Protein AF-A0A627D940-F1 (afdb_monomer_lite)

Secondary structure (DSSP, 8-state):
------------------PPPPPHHHHHHHHHHHHHHHHHSSTT--SEEEEEEEEEEEEEPTTSEEEEEEEEEEEEESSS--S-SEEEEEEEEETTT--EEEEEEEEE-TTSS-EEEEETTTTEEPP-

Radius of gyration: 21.32 Å; chains: 1; bounding box: 35×52×79 Å

Organism: NCBI:txid58095

pLDDT: mean 87.77, std 16.26, range [36.59, 98.5]

Foldseek 3Di:
DDDDDDPPPPPPPPPPPQQDFDDFVNLQLQFLLVVCCLFPVGSPNQQWDFPDWTKDWAPQDPVQKIKMKIKTAQIATDPDGTQFGIKMWTWIAHSPPRDIWTAKIKTAHPVRPDIFIAGTPVRHGDDD

Structure (mmCIF, N/CA/C/O backbone):
data_AF-A0A627D940-F1
#
_entry.id   AF-A0A627D940-F1
#
loop_
_atom_site.group_PDB
_atom_site.id
_atom_site.type_symbol
_atom_site.label_atom_id
_atom_site.label_alt_id
_atom_site.label_comp_id
_atom_site.label_asym_id
_atom_site.label_entity_id
_atom_site.label_seq_id
_atom_site.pdbx_PDB_ins_code
_atom_site.Cartn_x
_atom_site.Cartn_y
_atom_site.Cartn_z
_atom_site.occupancy
_atom_site.B_iso_or_equiv
_atom_site.auth_seq_id
_atom_site.auth_comp_id
_atom_site.auth_asym_id
_atom_site.auth_atom_id
_atom_site.pdbx_PDB_model_num
ATOM 1 N N . MET A 1 1 ? 10.440 36.735 -59.646 1.00 36.59 1 MET A N 1
ATOM 2 C CA . MET A 1 1 ? 9.877 35.768 -58.676 1.00 36.59 1 MET A CA 1
ATOM 3 C C . MET A 1 1 ? 10.998 34.862 -58.186 1.00 36.59 1 MET A C 1
ATOM 5 O O . MET A 1 1 ? 11.488 34.061 -58.968 1.00 36.59 1 MET A O 1
ATOM 9 N N . LYS A 1 2 ? 11.458 35.033 -56.941 1.00 39.09 2 LYS A N 1
ATOM 10 C CA . LYS A 1 2 ? 12.411 34.120 -56.288 1.00 39.09 2 LYS A CA 1
ATOM 11 C C . LYS A 1 2 ? 11.592 33.084 -55.514 1.00 39.09 2 LYS A C 1
ATOM 13 O O . LYS A 1 2 ? 10.774 33.467 -54.685 1.00 39.09 2 LYS A O 1
ATOM 18 N N . ARG A 1 3 ? 11.737 31.801 -55.854 1.00 47.28 3 ARG A N 1
ATOM 19 C CA . ARG A 1 3 ? 11.117 30.684 -55.128 1.00 47.28 3 ARG A CA 1
ATOM 20 C C . ARG A 1 3 ? 12.061 30.287 -54.000 1.00 47.28 3 ARG A C 1
ATOM 22 O O . ARG A 1 3 ? 13.097 29.692 -54.267 1.00 47.28 3 ARG A O 1
ATOM 29 N N . GLU A 1 4 ? 11.710 30.641 -52.772 1.00 48.16 4 GLU A N 1
ATOM 30 C CA . GLU A 1 4 ? 12.389 30.123 -51.588 1.00 48.16 4 GLU A CA 1
ATOM 31 C C . GLU A 1 4 ? 11.760 28.783 -51.210 1.00 48.16 4 GLU A C 1
ATOM 33 O O . GLU A 1 4 ? 10.599 28.697 -50.811 1.00 48.16 4 GLU A O 1
ATOM 38 N N . THR A 1 5 ? 12.515 27.710 -51.415 1.00 53.84 5 THR A N 1
ATOM 39 C CA . THR A 1 5 ? 12.179 26.368 -50.942 1.00 53.84 5 THR A CA 1
ATOM 40 C C . THR A 1 5 ? 12.461 26.301 -49.446 1.00 53.84 5 THR A C 1
ATOM 42 O O . THR A 1 5 ? 13.604 26.134 -49.027 1.00 53.84 5 THR A O 1
ATOM 45 N N . ILE A 1 6 ? 11.413 26.436 -48.636 1.00 54.16 6 ILE A N 1
ATOM 46 C CA . ILE A 1 6 ? 11.468 26.153 -47.201 1.00 54.16 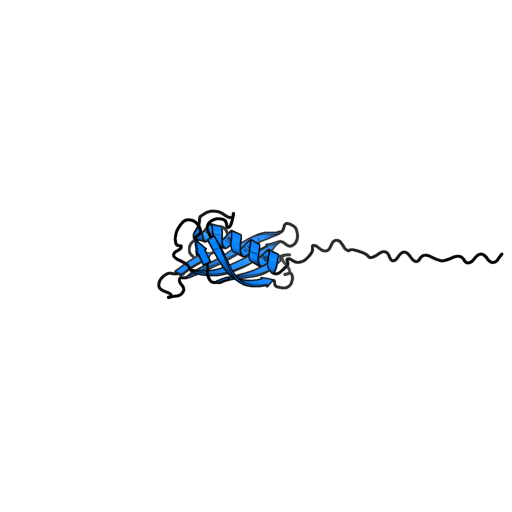6 ILE A CA 1
ATOM 47 C C . ILE A 1 6 ? 11.522 24.629 -47.040 1.00 54.16 6 ILE A C 1
ATOM 49 O O . ILE A 1 6 ? 10.524 23.931 -47.214 1.00 54.16 6 ILE A O 1
ATOM 53 N N . LEU A 1 7 ? 12.712 24.111 -46.738 1.00 48.78 7 LEU A N 1
ATOM 54 C CA . LEU A 1 7 ? 12.923 22.737 -46.288 1.00 48.78 7 LEU A CA 1
ATOM 55 C C . LEU A 1 7 ? 12.359 22.599 -44.868 1.00 48.78 7 LEU A C 1
ATOM 57 O O . LEU A 1 7 ? 13.016 22.938 -43.886 1.00 48.78 7 LEU A O 1
ATOM 61 N N . LEU A 1 8 ? 11.125 22.104 -44.762 1.00 52.09 8 LEU A N 1
ATOM 62 C CA . LEU A 1 8 ? 10.573 21.605 -43.506 1.00 52.09 8 LEU A CA 1
ATOM 63 C C . LEU A 1 8 ? 11.327 20.328 -43.118 1.00 52.09 8 LEU A C 1
ATOM 65 O O . LEU A 1 8 ? 11.022 19.234 -43.586 1.00 52.09 8 LEU A O 1
ATOM 69 N N . ALA A 1 9 ? 12.328 20.480 -42.254 1.00 52.38 9 ALA A N 1
ATOM 70 C CA . ALA A 1 9 ? 12.918 19.374 -41.522 1.00 52.38 9 ALA A CA 1
ATOM 71 C C . ALA A 1 9 ? 11.893 18.877 -40.493 1.00 52.38 9 ALA A C 1
ATOM 73 O O . ALA A 1 9 ? 11.807 19.374 -39.371 1.00 52.38 9 ALA A O 1
ATOM 74 N N . SER A 1 10 ? 11.079 17.905 -40.893 1.00 51.00 10 SER A N 1
ATOM 75 C CA . SER A 1 10 ? 10.267 17.115 -39.976 1.00 51.00 10 SER A CA 1
ATOM 76 C C . SER A 1 10 ? 11.202 16.337 -39.050 1.00 51.00 10 SER A C 1
ATOM 78 O O . SER A 1 10 ? 11.740 15.294 -39.422 1.00 51.00 10 SER A O 1
ATOM 80 N N . MET A 1 11 ? 11.423 16.874 -37.847 1.00 51.88 11 MET A N 1
ATOM 81 C CA . MET A 1 11 ? 12.019 16.140 -36.737 1.00 51.88 11 MET A CA 1
ATOM 82 C C . MET A 1 11 ? 11.094 14.968 -36.408 1.00 51.88 11 MET A C 1
ATOM 84 O O . MET A 1 11 ? 10.074 15.127 -35.742 1.00 51.88 11 MET A O 1
ATOM 88 N N . LEU A 1 12 ? 11.450 13.788 -36.909 1.00 50.41 12 LEU A N 1
ATOM 89 C CA . LEU A 1 12 ? 10.967 12.518 -36.393 1.00 50.41 12 LEU A CA 1
ATOM 90 C C . LEU A 1 12 ? 11.461 12.414 -34.950 1.00 50.41 12 LEU A C 1
ATOM 92 O O . LEU A 1 12 ? 12.581 11.975 -34.690 1.00 50.41 12 LEU A O 1
ATOM 96 N N . THR A 1 13 ? 10.643 12.857 -34.000 1.00 54.12 13 THR A N 1
ATOM 97 C CA . THR A 1 13 ? 10.803 12.432 -32.618 1.00 54.12 13 THR A CA 1
ATOM 98 C C . THR A 1 13 ? 10.587 10.924 -32.619 1.00 54.12 13 THR A C 1
ATOM 100 O O . THR A 1 13 ? 9.470 10.437 -32.775 1.00 54.12 13 THR A O 1
ATOM 103 N N . LEU A 1 14 ? 11.677 10.159 -32.505 1.00 45.59 14 LEU A N 1
ATOM 104 C CA . LEU A 1 14 ? 11.601 8.757 -32.117 1.00 45.59 14 LEU A CA 1
ATOM 105 C C . LEU A 1 14 ? 11.005 8.727 -30.707 1.00 45.59 14 LEU A C 1
ATOM 107 O O . LEU A 1 14 ? 11.726 8.710 -29.709 1.00 45.59 14 LEU A O 1
ATOM 111 N N . THR A 1 15 ? 9.679 8.718 -30.607 1.00 50.09 15 THR A N 1
ATOM 112 C CA . THR A 1 15 ? 8.986 8.198 -29.435 1.00 50.09 15 THR A CA 1
ATOM 113 C C . THR A 1 15 ? 9.223 6.694 -29.443 1.00 50.09 15 THR A C 1
ATOM 115 O O . THR A 1 15 ? 8.389 5.895 -29.866 1.00 50.09 15 THR A O 1
ATOM 118 N N . GLY A 1 16 ? 10.431 6.293 -29.033 1.00 47.66 16 GLY A N 1
ATOM 119 C CA . GLY A 1 16 ? 10.690 4.910 -28.677 1.00 47.66 16 GLY A CA 1
ATOM 120 C C . GLY A 1 16 ? 9.562 4.481 -27.749 1.00 47.66 16 GLY A C 1
ATOM 121 O O . GLY A 1 16 ? 9.235 5.212 -26.813 1.00 47.66 16 GLY A O 1
ATOM 122 N N . CYS A 1 17 ? 8.925 3.353 -28.056 1.00 57.06 17 CYS A N 1
ATOM 123 C CA . CYS A 1 17 ? 7.872 2.735 -27.252 1.00 57.06 17 CYS A CA 1
ATOM 124 C C . CYS A 1 17 ? 8.456 2.228 -25.921 1.00 57.06 17 CYS A C 1
ATOM 126 O O . CYS A 1 17 ? 8.423 1.039 -25.621 1.00 57.06 17 CYS A O 1
ATOM 128 N N . TYR A 1 18 ? 9.086 3.116 -25.158 1.00 54.50 18 TYR A N 1
ATOM 129 C CA . TYR A 1 18 ? 9.525 2.862 -23.807 1.00 54.50 18 TYR A CA 1
ATOM 130 C C . TYR A 1 18 ? 8.295 2.981 -22.923 1.00 54.50 18 TYR A C 1
ATOM 132 O O . TYR A 1 18 ? 7.710 4.059 -22.804 1.00 54.50 18 TYR A O 1
ATOM 140 N N . ASP A 1 19 ? 7.904 1.855 -22.326 1.00 70.94 19 ASP A N 1
ATOM 141 C CA . ASP A 1 19 ? 6.866 1.817 -21.303 1.00 70.94 19 ASP A CA 1
ATOM 142 C C . ASP A 1 19 ? 7.144 2.910 -20.270 1.00 70.94 19 ASP A C 1
ATOM 144 O O . ASP A 1 19 ? 8.207 2.935 -19.639 1.00 70.94 19 ASP A O 1
ATOM 148 N N . THR A 1 20 ? 6.203 3.841 -20.116 1.00 83.00 20 THR A N 1
ATOM 149 C CA . THR A 1 20 ? 6.381 4.975 -19.212 1.00 83.00 20 THR A CA 1
ATOM 150 C C . THR A 1 20 ? 6.553 4.458 -17.777 1.00 83.00 20 THR A C 1
ATOM 152 O O . THR A 1 20 ? 5.753 3.615 -17.338 1.00 83.00 20 THR A O 1
ATOM 155 N N . PRO A 1 21 ? 7.588 4.911 -17.040 1.00 88.69 21 PRO A N 1
ATOM 156 C CA . PRO A 1 21 ? 7.769 4.544 -15.643 1.00 88.69 21 PRO A CA 1
ATOM 157 C C . PRO A 1 21 ? 6.539 4.922 -14.807 1.00 88.69 21 PRO A C 1
ATOM 159 O O . PRO A 1 21 ? 5.945 5.971 -15.066 1.00 88.69 21 PRO A O 1
ATOM 162 N N . PRO A 1 22 ? 6.170 4.120 -13.792 1.00 93.12 22 PRO A N 1
ATOM 163 C CA . PRO A 1 22 ? 5.111 4.492 -12.868 1.00 93.12 22 PRO A CA 1
ATOM 164 C C . PRO A 1 22 ? 5.437 5.807 -12.161 1.00 93.12 22 PRO A C 1
ATOM 166 O O . PRO A 1 22 ? 6.552 6.023 -11.679 1.00 93.12 22 PRO A O 1
ATOM 169 N N . THR A 1 23 ? 4.443 6.674 -12.059 1.00 95.81 23 THR A N 1
ATOM 170 C CA . THR A 1 23 ? 4.529 7.899 -11.268 1.00 95.81 23 THR A CA 1
ATOM 171 C C . THR A 1 23 ? 4.433 7.591 -9.773 1.00 95.81 23 THR A C 1
ATOM 173 O O . THR A 1 23 ? 3.967 6.531 -9.343 1.00 95.81 23 THR A O 1
ATOM 176 N N . LYS A 1 24 ? 4.845 8.557 -8.944 1.00 97.06 24 LYS A N 1
ATOM 177 C CA . LYS A 1 24 ? 4.637 8.476 -7.493 1.00 97.06 24 LYS A CA 1
ATOM 178 C C . LYS A 1 24 ? 3.147 8.355 -7.161 1.00 97.06 24 LYS A C 1
ATOM 180 O O . LYS A 1 24 ? 2.781 7.504 -6.353 1.00 97.06 24 LYS A O 1
ATOM 185 N N . ASP A 1 25 ? 2.286 9.126 -7.813 1.00 97.00 25 ASP A N 1
ATOM 186 C CA . ASP A 1 25 ? 0.842 9.076 -7.576 1.00 97.00 25 ASP A CA 1
ATOM 187 C C . ASP A 1 25 ? 0.242 7.713 -7.928 1.00 97.00 25 ASP A C 1
ATOM 189 O O . ASP A 1 25 ? -0.505 7.152 -7.127 1.00 97.00 25 ASP A O 1
ATOM 193 N N . GLU A 1 26 ? 0.627 7.119 -9.060 1.00 96.31 26 GLU A N 1
ATOM 194 C CA . GLU A 1 26 ? 0.207 5.758 -9.413 1.00 96.31 26 GLU A CA 1
ATOM 195 C C . GLU A 1 26 ? 0.647 4.746 -8.354 1.00 96.31 26 GLU A C 1
ATOM 197 O O . GLU A 1 26 ? -0.173 3.960 -7.881 1.00 96.31 26 GLU A O 1
ATOM 202 N N . ALA A 1 27 ? 1.905 4.799 -7.907 1.00 97.50 27 ALA A N 1
ATOM 203 C CA . ALA A 1 27 ? 2.384 3.940 -6.826 1.00 97.50 27 ALA A CA 1
ATOM 204 C C . ALA A 1 27 ? 1.606 4.167 -5.517 1.00 97.50 27 ALA A C 1
ATOM 206 O O . ALA A 1 27 ? 1.260 3.212 -4.822 1.00 97.50 27 ALA A O 1
ATOM 207 N N . PHE A 1 28 ? 1.269 5.414 -5.187 1.00 98.25 28 PHE A N 1
ATOM 208 C CA . PHE A 1 28 ? 0.464 5.720 -4.008 1.00 98.25 28 PHE A CA 1
ATOM 209 C C . PHE A 1 28 ? -0.935 5.096 -4.104 1.00 98.25 28 PHE A C 1
ATOM 211 O O . PHE A 1 28 ? -1.384 4.445 -3.159 1.00 98.25 28 PHE A O 1
ATOM 218 N N . GLN A 1 29 ? -1.611 5.229 -5.251 1.00 97.19 29 GLN A N 1
ATOM 219 C CA . GLN A 1 29 ? -2.943 4.651 -5.461 1.00 97.19 29 GLN A CA 1
ATOM 220 C C . GLN A 1 29 ? -2.918 3.120 -5.494 1.00 97.19 29 GLN A C 1
ATOM 222 O O . GLN A 1 29 ? -3.799 2.488 -4.913 1.00 97.19 29 GLN A O 1
ATOM 227 N N . LEU A 1 30 ? -1.909 2.508 -6.122 1.00 96.81 30 LEU A N 1
ATOM 228 C CA . LEU A 1 30 ? -1.729 1.054 -6.111 1.00 96.81 30 LEU A CA 1
ATOM 229 C C . LEU A 1 30 ? -1.516 0.548 -4.683 1.00 96.81 30 LEU A C 1
ATOM 231 O O . LEU A 1 30 ? -2.255 -0.324 -4.232 1.00 96.81 30 LEU A O 1
ATOM 235 N N . GLY A 1 31 ? -0.602 1.165 -3.930 1.00 97.25 31 GLY A N 1
ATOM 236 C CA . GLY A 1 31 ? -0.399 0.843 -2.519 1.00 97.25 31 GLY A CA 1
ATOM 237 C C . GLY A 1 31 ? -1.680 0.995 -1.693 1.00 97.25 31 GLY A C 1
ATOM 238 O O . GLY A 1 31 ? -1.962 0.157 -0.843 1.00 97.25 31 GLY A O 1
ATOM 239 N N . LYS A 1 32 ? -2.510 2.007 -1.982 1.00 97.44 32 LYS A N 1
ATOM 240 C CA . LYS A 1 32 ? -3.782 2.234 -1.281 1.00 97.44 32 LYS A CA 1
ATOM 241 C C . LYS A 1 32 ? -4.777 1.095 -1.520 1.00 97.44 32 LYS A C 1
ATOM 243 O O . LYS A 1 32 ? -5.467 0.681 -0.590 1.00 97.44 32 LYS A O 1
ATOM 248 N N . ARG A 1 33 ? -4.846 0.573 -2.749 1.00 96.69 33 ARG A N 1
ATOM 249 C CA . ARG A 1 33 ? -5.687 -0.586 -3.100 1.00 96.69 33 ARG A CA 1
ATOM 250 C C . ARG A 1 33 ? -5.215 -1.855 -2.399 1.00 96.69 33 ARG A C 1
ATOM 252 O O . ARG A 1 33 ? -6.037 -2.619 -1.904 1.00 96.69 33 ARG A O 1
ATOM 259 N N . GLU A 1 34 ? -3.905 -2.060 -2.317 1.00 96.25 34 GLU A N 1
ATOM 260 C CA . GLU A 1 34 ? -3.337 -3.212 -1.613 1.00 96.25 34 GLU A CA 1
ATOM 261 C C . GLU A 1 34 ? -3.559 -3.125 -0.098 1.00 96.25 34 GLU A C 1
ATOM 263 O O . GLU A 1 34 ? -3.959 -4.106 0.527 1.00 96.25 34 GLU A O 1
ATOM 268 N N . LEU A 1 35 ? -3.418 -1.934 0.489 1.00 96.44 35 LEU A N 1
ATOM 269 C CA . LEU A 1 35 ? -3.775 -1.696 1.886 1.00 96.44 35 LEU A CA 1
ATOM 270 C C . LEU A 1 35 ? -5.274 -1.934 2.140 1.00 96.44 35 LEU A C 1
ATOM 272 O O . LEU A 1 35 ? -5.637 -2.514 3.157 1.00 96.44 35 LEU A O 1
ATOM 276 N N . SER A 1 36 ? -6.148 -1.546 1.207 1.00 95.19 36 SER A N 1
ATOM 277 C CA . SER A 1 36 ? -7.587 -1.845 1.272 1.00 95.19 36 SER A CA 1
ATOM 278 C C . SER A 1 36 ? -7.870 -3.338 1.346 1.00 95.19 36 SER A C 1
ATOM 280 O O . SER A 1 36 ? -8.685 -3.754 2.165 1.00 95.19 36 SER A O 1
ATOM 282 N N . MET A 1 37 ? -7.154 -4.157 0.573 1.00 93.81 37 MET A N 1
ATOM 283 C CA . MET A 1 37 ? -7.308 -5.610 0.656 1.00 93.81 37 MET A CA 1
ATOM 284 C C . MET A 1 37 ? -6.966 -6.114 2.062 1.00 93.81 37 MET A C 1
ATOM 286 O O . MET A 1 37 ? -7.717 -6.900 2.629 1.00 93.81 37 MET A O 1
ATOM 290 N N . ALA A 1 38 ? -5.886 -5.607 2.661 1.00 92.62 38 ALA A N 1
ATOM 291 C CA . ALA A 1 38 ? -5.474 -5.997 4.008 1.00 92.62 38 ALA A CA 1
ATOM 292 C C . ALA A 1 38 ? -6.449 -5.543 5.109 1.00 92.62 38 ALA A C 1
ATOM 294 O O . ALA A 1 38 ? -6.691 -6.286 6.057 1.00 92.62 38 ALA A O 1
ATOM 295 N N . LEU A 1 39 ? -6.991 -4.327 5.007 1.00 92.75 39 LEU A N 1
ATOM 296 C CA . LEU A 1 39 ? -7.828 -3.741 6.060 1.00 92.75 39 LEU A CA 1
ATOM 297 C C . LEU A 1 39 ? -9.314 -4.085 5.924 1.00 92.75 39 LEU A C 1
ATOM 299 O O . LEU A 1 39 ? -10.038 -4.087 6.919 1.00 92.75 39 LEU A O 1
ATOM 303 N N . CYS A 1 40 ? -9.773 -4.336 4.699 1.00 91.69 40 CYS A N 1
ATOM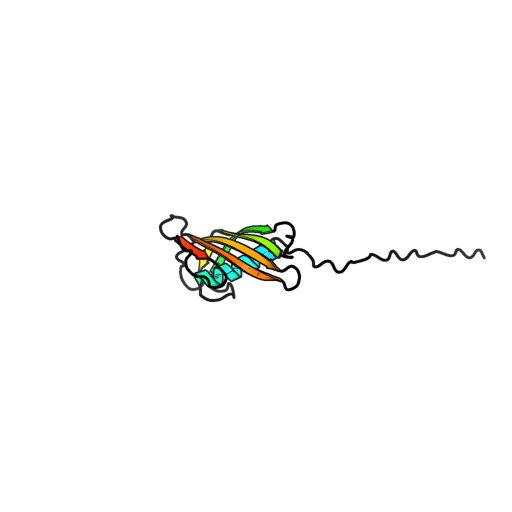 304 C CA . CYS A 1 40 ? -11.195 -4.395 4.364 1.00 91.69 40 CYS A CA 1
ATOM 305 C C . CYS A 1 40 ? -11.589 -5.628 3.547 1.00 91.69 40 CYS A C 1
ATOM 307 O O . CYS A 1 40 ? -12.777 -5.910 3.428 1.00 91.69 40 CYS A O 1
ATOM 309 N N . GLY A 1 41 ? -10.622 -6.394 3.030 1.00 90.81 41 GLY A N 1
ATOM 310 C CA . GLY A 1 41 ? -10.883 -7.596 2.234 1.00 90.81 41 GLY A CA 1
ATOM 311 C C . GLY A 1 41 ? -11.189 -7.326 0.759 1.00 90.81 41 GLY A C 1
ATOM 312 O O . GLY A 1 41 ? -11.576 -8.246 0.043 1.00 90.81 41 GLY A O 1
ATOM 313 N N . ASP A 1 42 ? -11.010 -6.092 0.279 1.00 91.62 42 ASP A N 1
ATOM 314 C CA . ASP A 1 42 ? -11.257 -5.719 -1.114 1.00 91.62 42 ASP A CA 1
ATOM 315 C C . ASP A 1 42 ? -10.265 -4.653 -1.626 1.00 91.62 42 ASP A C 1
ATOM 317 O O . ASP A 1 42 ? -9.739 -3.851 -0.857 1.00 91.62 42 ASP A O 1
ATOM 321 N N . LYS A 1 43 ? -10.019 -4.607 -2.944 1.00 92.50 43 LYS A N 1
ATOM 322 C CA . LYS A 1 43 ? -9.059 -3.673 -3.578 1.00 92.50 43 LYS A CA 1
ATOM 323 C C . LYS A 1 43 ? -9.658 -2.331 -4.021 1.00 92.50 43 LYS A C 1
ATOM 325 O O . LYS A 1 43 ? -8.985 -1.576 -4.721 1.00 92.50 43 LYS A O 1
ATOM 330 N N . SER A 1 44 ? -10.902 -2.008 -3.670 1.00 92.81 44 SER A N 1
ATOM 331 C CA . SER A 1 44 ? -11.558 -0.778 -4.145 1.00 92.81 44 SER A CA 1
ATOM 332 C C . SER A 1 44 ? -11.051 0.489 -3.450 1.00 92.81 44 SER A C 1
ATOM 334 O O . SER A 1 44 ? -11.267 1.587 -3.962 1.00 92.81 44 SER A O 1
ATOM 336 N N . ALA A 1 45 ? -10.377 0.357 -2.297 1.00 91.44 45 ALA A N 1
ATOM 337 C CA . ALA A 1 45 ? -9.995 1.479 -1.434 1.00 91.44 45 ALA A CA 1
ATOM 338 C C . ALA A 1 45 ? -11.193 2.342 -0.998 1.00 91.44 45 ALA A C 1
ATOM 340 O O . ALA A 1 45 ? -11.054 3.546 -0.758 1.00 91.44 45 ALA A O 1
ATOM 341 N N . SER A 1 46 ? -12.379 1.733 -0.915 1.00 91.19 46 SER A N 1
ATOM 342 C CA . SER A 1 46 ? -13.628 2.427 -0.601 1.00 91.19 46 SER A CA 1
ATOM 343 C C . SER A 1 46 ? -13.869 2.571 0.900 1.00 91.19 46 SER A C 1
ATOM 345 O O . SER A 1 46 ? -14.401 3.603 1.307 1.00 91.19 46 SER A O 1
ATOM 347 N N . CYS A 1 47 ? -13.423 1.609 1.710 1.00 93.56 47 CYS A N 1
ATOM 348 C CA . CYS A 1 47 ? -13.722 1.508 3.141 1.00 93.56 47 CYS A CA 1
ATOM 349 C C . CYS A 1 47 ? -13.039 2.564 4.030 1.00 93.56 47 CYS A C 1
ATOM 351 O O . CYS A 1 47 ? -13.430 2.733 5.185 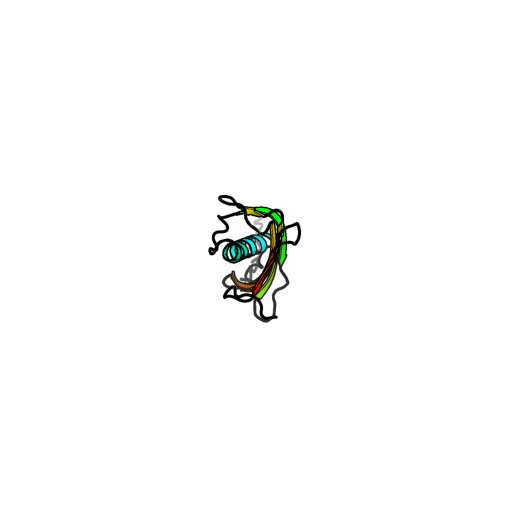1.00 93.56 47 CYS A O 1
ATOM 353 N N . PHE A 1 48 ? -12.034 3.285 3.520 1.00 96.25 48 PHE A N 1
ATOM 354 C CA . PHE A 1 48 ? -11.326 4.327 4.263 1.00 96.25 48 PHE A CA 1
ATOM 355 C C . PHE A 1 48 ? -10.976 5.541 3.404 1.00 96.25 48 PHE A C 1
ATOM 357 O O . PHE A 1 48 ? -10.966 5.510 2.170 1.00 96.25 48 PHE A O 1
ATOM 364 N N . ILE A 1 49 ? -10.650 6.632 4.085 1.00 96.06 49 ILE A N 1
ATOM 365 C CA . ILE A 1 49 ? -9.944 7.785 3.535 1.00 96.06 49 ILE A CA 1
ATOM 366 C C . ILE A 1 49 ? -8.542 7.859 4.138 1.00 96.06 49 ILE A C 1
ATOM 368 O O . ILE A 1 49 ? -8.294 7.358 5.231 1.00 96.06 49 ILE A O 1
ATOM 372 N N . VAL A 1 50 ? -7.625 8.479 3.402 1.00 96.19 50 VAL A N 1
ATOM 373 C CA . VAL A 1 50 ? -6.260 8.763 3.855 1.00 96.19 50 VAL A CA 1
ATOM 374 C C . VAL A 1 50 ? -6.059 10.256 3.721 1.00 96.19 50 VAL A C 1
ATOM 376 O O . VAL A 1 50 ? -6.337 10.804 2.654 1.00 96.19 50 VAL A O 1
ATOM 379 N N . GLN A 1 51 ? -5.584 10.896 4.784 1.00 94.31 51 GLN A N 1
ATOM 380 C CA . GLN A 1 51 ? -5.368 12.345 4.805 1.00 94.31 51 GLN A CA 1
ATOM 381 C C . GLN A 1 51 ? -3.888 12.731 4.690 1.00 94.31 51 GLN A C 1
ATOM 383 O O . GLN A 1 51 ? -3.571 13.910 4.575 1.00 94.31 51 GLN A O 1
ATOM 388 N N . GLY A 1 52 ? -2.969 11.762 4.701 1.00 95.19 52 GLY A N 1
ATOM 389 C CA . GLY A 1 52 ? -1.551 12.024 4.490 1.00 95.19 52 GLY A CA 1
ATOM 390 C C . GLY A 1 52 ? -0.771 10.786 4.069 1.00 95.19 52 GLY A C 1
ATOM 391 O O . GLY A 1 52 ? -1.225 9.654 4.215 1.00 95.19 52 GLY A O 1
ATOM 392 N N . GLY A 1 53 ? 0.431 10.998 3.545 1.00 96.69 53 GLY A N 1
ATOM 393 C CA . GLY A 1 53 ? 1.279 9.911 3.080 1.00 96.69 53 GLY A CA 1
ATOM 394 C C . GLY A 1 53 ? 2.183 10.329 1.934 1.00 96.69 53 GLY A C 1
ATOM 395 O O . GLY A 1 53 ? 2.206 11.486 1.524 1.00 96.69 53 GLY A O 1
ATOM 396 N N . SER A 1 54 ? 2.961 9.375 1.442 1.00 98.12 54 SER A N 1
ATOM 397 C CA . SER A 1 54 ? 3.868 9.573 0.312 1.00 98.12 54 SER A CA 1
ATOM 398 C C . SER A 1 54 ? 4.230 8.240 -0.322 1.00 98.12 54 SER A C 1
ATOM 400 O O . SER A 1 54 ? 4.104 7.193 0.314 1.00 98.12 54 SER A O 1
ATOM 402 N N . SER A 1 55 ? 4.728 8.268 -1.548 1.00 98.31 55 SER A N 1
ATOM 403 C CA . SER A 1 55 ? 5.213 7.078 -2.239 1.00 98.31 55 SER A CA 1
ATOM 404 C C . SER A 1 55 ? 6.594 7.298 -2.847 1.00 98.31 55 SER A C 1
ATOM 406 O O . SER A 1 55 ? 7.050 8.426 -3.075 1.00 98.31 55 SER A O 1
ATOM 408 N N . LYS A 1 56 ? 7.276 6.186 -3.106 1.00 97.94 56 LYS A N 1
ATOM 409 C CA . LYS A 1 56 ? 8.557 6.125 -3.806 1.00 97.94 56 LYS A CA 1
ATOM 410 C C . LYS A 1 56 ? 8.468 5.076 -4.905 1.00 97.94 56 LYS A C 1
ATOM 412 O O . LYS A 1 56 ? 7.805 4.057 -4.731 1.00 97.94 56 LYS A O 1
ATOM 417 N N . VAL A 1 57 ? 9.171 5.328 -6.002 1.00 97.62 57 VAL A N 1
ATOM 418 C CA . VAL A 1 57 ? 9.358 4.393 -7.114 1.00 97.62 57 VAL A CA 1
ATOM 419 C C . VAL A 1 57 ? 10.856 4.354 -7.395 1.00 97.62 57 VAL A C 1
ATOM 421 O O . VAL A 1 57 ? 11.499 5.404 -7.427 1.00 97.62 57 VAL A O 1
ATOM 424 N N . SER A 1 58 ? 11.425 3.159 -7.503 1.00 96.75 58 SER A N 1
ATOM 425 C CA . SER A 1 58 ? 12.829 2.953 -7.846 1.00 96.75 58 SER A CA 1
ATOM 426 C C . SER A 1 58 ? 13.054 3.116 -9.346 1.00 96.75 58 SER A C 1
ATOM 428 O O . SER A 1 58 ? 12.113 3.204 -10.133 1.00 96.75 58 SER A O 1
ATOM 430 N N . GLU A 1 59 ? 14.313 3.054 -9.763 1.00 95.25 59 GLU A N 1
ATOM 431 C CA . GLU A 1 59 ? 14.641 2.771 -11.159 1.00 95.25 59 GLU A CA 1
ATOM 432 C C . GLU A 1 59 ? 14.143 1.377 -11.575 1.00 95.25 59 GLU A C 1
ATOM 434 O O . GLU A 1 59 ? 13.830 0.525 -10.729 1.00 95.25 59 GLU A O 1
ATOM 439 N N . ARG A 1 60 ? 14.056 1.152 -12.892 1.00 95.12 60 ARG A N 1
ATOM 440 C CA . ARG A 1 60 ? 13.689 -0.150 -13.457 1.00 95.12 60 ARG A CA 1
ATOM 441 C C . ARG A 1 60 ? 14.776 -1.168 -13.123 1.00 95.12 60 ARG A C 1
ATOM 443 O O . ARG A 1 60 ? 15.954 -0.924 -13.361 1.00 95.12 60 ARG A O 1
ATOM 450 N N . LYS A 1 61 ? 14.370 -2.321 -12.607 1.00 94.44 61 LYS A N 1
ATOM 451 C CA . LYS A 1 61 ? 15.256 -3.452 -12.327 1.00 94.44 61 LYS A CA 1
ATOM 452 C C . LYS A 1 61 ? 15.452 -4.330 -13.563 1.00 94.44 61 LYS A C 1
ATOM 454 O O . LYS A 1 61 ? 14.685 -4.275 -14.525 1.00 94.44 61 LYS A O 1
ATOM 459 N N . ASN A 1 62 ? 16.434 -5.226 -13.475 1.00 94.44 62 ASN A N 1
ATOM 460 C CA . ASN A 1 62 ? 16.760 -6.200 -14.523 1.00 94.44 62 ASN A CA 1
ATOM 461 C C . ASN A 1 62 ? 15.623 -7.196 -14.819 1.00 94.44 62 ASN A C 1
ATOM 463 O O . ASN A 1 62 ? 15.586 -7.773 -15.901 1.00 94.44 62 ASN A O 1
ATOM 467 N N . ASP A 1 63 ? 14.690 -7.390 -13.884 1.00 93.81 63 ASP A N 1
ATOM 468 C CA . ASP A 1 63 ? 13.506 -8.247 -14.043 1.00 93.81 63 ASP A CA 1
ATOM 469 C C . ASP A 1 63 ? 12.311 -7.526 -14.698 1.00 93.81 63 ASP A C 1
ATOM 471 O O . ASP A 1 63 ? 11.204 -8.056 -14.719 1.00 93.81 63 ASP A O 1
ATOM 475 N N . ASN A 1 64 ? 12.523 -6.322 -15.242 1.00 93.69 64 ASN A N 1
ATOM 476 C CA . ASN A 1 64 ? 11.486 -5.458 -15.810 1.00 93.69 64 ASN A CA 1
ATOM 477 C C . ASN A 1 64 ? 10.416 -4.994 -14.812 1.00 93.69 64 ASN A C 1
ATOM 479 O O . ASN A 1 64 ? 9.313 -4.633 -15.223 1.00 93.69 64 ASN A O 1
ATOM 483 N N . THR A 1 65 ? 10.742 -4.927 -13.521 1.00 96.19 65 THR A N 1
ATOM 484 C CA . THR A 1 65 ? 9.871 -4.318 -12.510 1.00 96.19 65 THR A CA 1
ATOM 485 C C . THR A 1 65 ? 10.422 -3.002 -11.974 1.00 96.19 65 THR A C 1
ATOM 487 O O . THR A 1 65 ? 11.621 -2.724 -12.024 1.00 96.19 65 THR A O 1
ATOM 490 N N . TYR A 1 66 ? 9.532 -2.190 -11.414 1.00 97.44 66 TYR A N 1
ATOM 491 C CA . TYR A 1 66 ? 9.866 -1.040 -10.582 1.00 97.44 66 TYR A CA 1
ATOM 492 C C . TYR A 1 66 ? 9.561 -1.392 -9.131 1.00 97.44 66 TYR A C 1
ATOM 494 O O . TYR A 1 66 ? 8.444 -1.798 -8.817 1.00 97.44 66 TYR A O 1
ATOM 502 N N . GLY A 1 67 ? 10.535 -1.239 -8.236 1.00 97.56 67 GLY A N 1
ATOM 503 C CA . GLY A 1 67 ? 10.276 -1.320 -6.804 1.00 97.56 67 GLY A CA 1
ATOM 504 C C . GLY A 1 67 ? 9.517 -0.085 -6.344 1.00 97.56 67 GLY A C 1
ATOM 505 O O . GLY A 1 67 ? 9.865 1.032 -6.716 1.00 97.56 67 GLY A O 1
ATOM 506 N N . ALA A 1 68 ? 8.491 -0.266 -5.527 1.00 98.19 68 ALA A N 1
ATOM 507 C CA . ALA A 1 68 ? 7.677 0.825 -5.030 1.00 98.19 68 ALA A CA 1
ATOM 508 C C . ALA A 1 68 ? 7.359 0.658 -3.545 1.00 98.19 68 ALA A C 1
ATOM 510 O O . ALA A 1 68 ? 7.283 -0.449 -3.001 1.00 98.19 68 ALA A O 1
ATOM 511 N N . SER A 1 69 ? 7.162 1.794 -2.886 1.00 98.38 69 SER A N 1
ATOM 512 C CA . SER A 1 69 ? 6.573 1.827 -1.557 1.00 98.38 69 SER A CA 1
ATOM 513 C C . SER A 1 69 ? 5.583 2.970 -1.424 1.00 98.38 69 SER A C 1
ATOM 515 O O . SER A 1 69 ? 5.745 4.021 -2.043 1.00 98.38 69 SER A O 1
ATOM 517 N N . ALA A 1 70 ? 4.551 2.763 -0.614 1.00 98.50 70 ALA A N 1
ATOM 518 C CA . ALA A 1 70 ? 3.560 3.778 -0.291 1.00 98.50 70 ALA A CA 1
ATOM 519 C C . ALA A 1 70 ? 3.317 3.796 1.216 1.00 98.50 70 ALA A C 1
ATOM 521 O O . ALA A 1 70 ? 3.082 2.757 1.823 1.00 98.50 70 ALA A O 1
ATOM 522 N N . THR A 1 71 ? 3.398 4.983 1.803 1.00 98.50 71 THR A N 1
ATOM 523 C CA . THR A 1 71 ? 3.163 5.265 3.221 1.00 98.50 71 THR A CA 1
ATOM 524 C C . THR A 1 71 ? 1.835 5.981 3.370 1.00 98.50 71 THR A C 1
ATOM 526 O O . THR A 1 71 ? 1.532 6.879 2.587 1.00 98.50 71 THR A O 1
ATOM 529 N N . PHE A 1 72 ? 1.068 5.611 4.386 1.00 98.25 72 PHE A N 1
ATOM 530 C CA . PHE A 1 72 ? -0.263 6.131 4.660 1.00 98.25 72 PHE A CA 1
ATOM 531 C C . PHE A 1 72 ? -0.323 6.604 6.107 1.00 98.25 72 PHE A C 1
ATOM 533 O O . PHE A 1 72 ? 0.128 5.913 7.019 1.00 98.25 72 PHE A O 1
ATOM 540 N N . ARG A 1 73 ? -0.872 7.800 6.305 1.00 97.56 73 ARG A N 1
ATOM 541 C CA . ARG A 1 73 ? -1.071 8.441 7.604 1.00 97.56 73 ARG A CA 1
ATOM 542 C C . ARG A 1 73 ? -2.501 8.935 7.716 1.00 97.56 73 ARG A C 1
ATOM 544 O O . ARG A 1 73 ? -3.095 9.342 6.714 1.00 97.56 73 ARG A O 1
ATOM 551 N N . ASN A 1 74 ? -3.017 8.959 8.941 1.00 96.38 74 ASN A N 1
ATOM 552 C CA . ASN A 1 74 ? -4.380 9.393 9.240 1.00 96.38 74 ASN A CA 1
ATOM 553 C C . ASN A 1 74 ? -5.404 8.616 8.393 1.00 96.38 74 ASN A C 1
ATOM 555 O O . ASN A 1 74 ? -6.202 9.198 7.654 1.00 96.38 74 ASN A O 1
ATOM 559 N N . ILE A 1 75 ? -5.317 7.284 8.445 1.00 97.00 75 ILE A N 1
ATOM 560 C CA . ILE A 1 75 ? -6.306 6.383 7.853 1.00 97.00 75 ILE A CA 1
ATOM 561 C C . ILE A 1 75 ? -7.566 6.454 8.716 1.00 97.00 75 ILE A C 1
ATOM 563 O O . ILE A 1 75 ? -7.524 6.183 9.916 1.00 97.00 75 ILE A O 1
ATOM 567 N N . VAL A 1 76 ? -8.689 6.813 8.100 1.00 95.94 76 VAL A N 1
ATOM 568 C CA . VAL A 1 76 ? -9.989 6.926 8.772 1.00 95.94 76 VAL A CA 1
ATOM 569 C C . VAL A 1 76 ? -10.997 6.068 8.024 1.00 95.94 76 VAL A C 1
ATOM 571 O O . VAL A 1 76 ? -11.212 6.262 6.826 1.00 95.94 76 VAL A O 1
ATOM 574 N N . GLY A 1 77 ? -11.610 5.106 8.711 1.00 95.31 77 GLY A N 1
ATOM 575 C CA . GLY A 1 77 ? -12.671 4.289 8.129 1.00 95.31 77 GLY A CA 1
ATOM 576 C C . GLY A 1 77 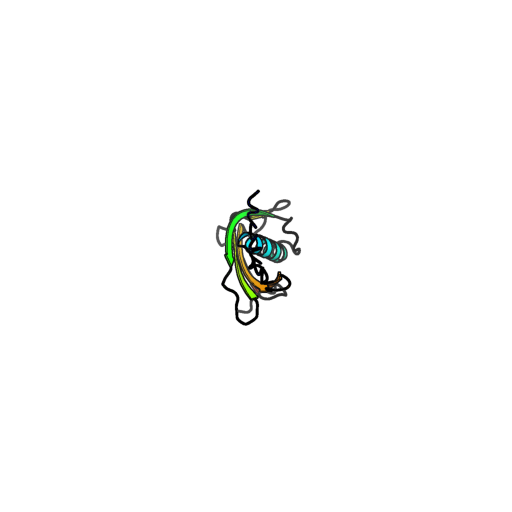? -13.924 5.120 7.842 1.00 95.31 77 GLY A C 1
ATOM 577 O O . GLY A 1 77 ? -14.273 6.003 8.622 1.00 95.31 77 GLY A O 1
ATOM 578 N N . LYS A 1 78 ? -14.583 4.870 6.706 1.00 93.94 78 LYS A N 1
ATOM 579 C CA . LYS A 1 78 ? -15.770 5.637 6.288 1.00 93.94 78 LYS A CA 1
ATOM 580 C C . LYS A 1 78 ? -17.048 5.188 6.986 1.00 93.94 78 LYS A C 1
ATOM 582 O O . LYS A 1 78 ? -17.845 6.023 7.387 1.00 93.94 78 LYS A O 1
ATOM 587 N N . GLU A 1 79 ? -17.245 3.878 7.097 1.00 88.81 79 GLU A N 1
ATOM 588 C CA . GLU A 1 79 ? -18.470 3.290 7.663 1.00 88.81 79 GLU A CA 1
ATOM 589 C C . GLU A 1 79 ? -18.291 2.876 9.122 1.00 88.81 79 GLU A C 1
ATOM 591 O O . GLU A 1 79 ? -19.210 2.974 9.929 1.00 88.81 79 GLU A O 1
ATOM 596 N N . LYS A 1 80 ? -17.087 2.412 9.465 1.00 88.75 80 LYS A N 1
ATOM 597 C CA . LYS A 1 80 ? -16.728 1.949 10.802 1.00 88.75 80 LYS A CA 1
ATOM 598 C C . LYS A 1 80 ? -15.316 2.401 11.160 1.00 88.75 80 LYS A C 1
ATOM 600 O O . LYS A 1 80 ? -14.481 2.512 10.259 1.00 88.75 80 LYS A O 1
ATOM 605 N N . PRO A 1 81 ? -15.020 2.615 12.452 1.00 91.31 81 PRO A N 1
ATOM 606 C CA . PRO A 1 81 ? -13.653 2.830 12.899 1.00 91.31 81 PRO A CA 1
ATOM 607 C C . PRO A 1 81 ? -12.744 1.679 12.453 1.00 91.31 81 PRO A C 1
ATOM 609 O O . PRO A 1 81 ? -13.134 0.511 12.505 1.00 91.31 81 PRO A O 1
ATOM 612 N N . LEU A 1 82 ? -11.534 2.019 12.015 1.00 92.69 82 LEU A N 1
ATOM 613 C CA . LEU A 1 82 ? -10.484 1.048 11.729 1.00 92.69 82 LEU A CA 1
ATOM 614 C C . LEU A 1 82 ? -9.492 1.011 12.884 1.00 92.69 82 LEU A C 1
ATOM 616 O O . LEU A 1 82 ? -9.144 2.043 13.456 1.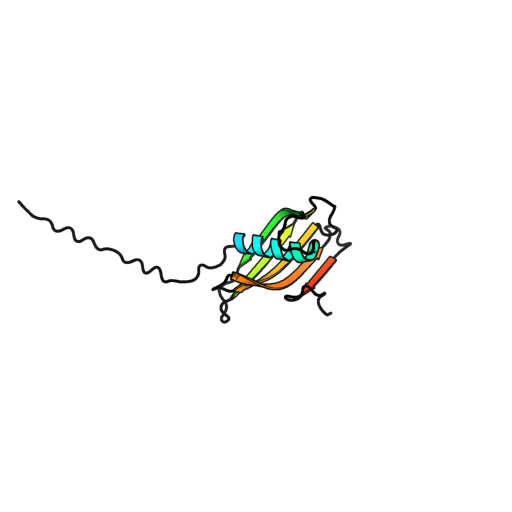00 92.69 82 LEU A O 1
ATOM 620 N N . ASP A 1 83 ? -8.999 -0.189 13.166 1.00 94.69 83 ASP A N 1
ATOM 621 C CA . ASP A 1 83 ? -8.005 -0.433 14.209 1.00 94.69 83 ASP A CA 1
ATOM 622 C C . ASP A 1 83 ? -6.634 0.186 13.902 1.00 94.69 83 ASP A C 1
ATOM 624 O O . ASP A 1 83 ? -5.859 0.439 14.823 1.00 94.69 83 ASP A O 1
ATOM 628 N N . TYR A 1 84 ? -6.355 0.475 12.630 1.00 96.12 84 TYR A N 1
ATOM 629 C CA . TYR A 1 84 ? -5.067 0.961 12.146 1.00 96.12 84 TYR A CA 1
ATOM 630 C C . TYR A 1 84 ? -5.231 2.342 11.509 1.00 96.12 84 TYR A C 1
ATOM 632 O O . TYR A 1 84 ? -6.107 2.535 10.664 1.00 96.12 84 TYR A O 1
ATOM 640 N N . GLN A 1 85 ? -4.390 3.296 11.913 1.00 97.06 85 GLN A N 1
ATOM 641 C CA . GLN A 1 85 ? -4.429 4.690 11.446 1.00 97.06 85 GLN A CA 1
ATOM 642 C C . GLN A 1 85 ? -3.215 5.047 10.578 1.00 97.06 85 GLN A C 1
ATOM 644 O O . GLN A 1 85 ? -3.185 6.105 9.945 1.00 97.06 85 GLN A O 1
ATOM 649 N N . GLU A 1 86 ? -2.229 4.157 10.511 1.00 98.06 86 GLU A N 1
ATOM 650 C CA . GLU A 1 86 ? -1.018 4.304 9.716 1.00 98.06 86 GLU A CA 1
ATOM 651 C C . GLU A 1 86 ? -0.670 2.985 9.027 1.00 98.06 86 GLU A C 1
ATOM 653 O O . GLU A 1 86 ? -1.090 1.909 9.459 1.00 98.06 86 GLU A O 1
ATOM 658 N N . GLY A 1 87 ? 0.100 3.065 7.943 1.00 97.75 87 GLY A N 1
ATOM 659 C CA . GLY A 1 87 ? 0.595 1.874 7.272 1.00 97.75 87 GLY A CA 1
ATOM 660 C C . GLY A 1 87 ? 1.621 2.145 6.183 1.00 97.75 87 GLY A C 1
ATOM 661 O O . GLY A 1 87 ? 1.812 3.275 5.729 1.00 97.75 87 GLY A O 1
ATOM 662 N N . ILE A 1 88 ? 2.278 1.081 5.741 1.00 98.38 88 ILE A N 1
ATOM 663 C CA . ILE A 1 88 ? 3.200 1.079 4.611 1.00 98.38 88 ILE A CA 1
ATOM 664 C C . ILE A 1 88 ? 2.991 -0.177 3.771 1.00 98.38 88 ILE A C 1
ATOM 666 O O . ILE A 1 88 ? 2.764 -1.269 4.287 1.00 98.38 88 ILE A O 1
ATOM 670 N N . VAL A 1 89 ? 3.077 -0.017 2.456 1.00 98.19 89 VAL A N 1
ATOM 671 C CA . VAL A 1 89 ? 3.019 -1.118 1.497 1.00 98.19 89 VAL A CA 1
ATOM 672 C C . VAL A 1 89 ? 4.296 -1.112 0.678 1.00 98.19 89 VAL A C 1
ATOM 674 O O . VAL A 1 89 ? 4.661 -0.078 0.120 1.00 98.19 89 VAL A O 1
ATOM 677 N N . PHE A 1 90 ? 4.949 -2.265 0.586 1.00 98.06 90 PHE A N 1
ATOM 678 C CA . PHE A 1 90 ? 6.099 -2.515 -0.277 1.00 98.06 90 PHE A CA 1
ATOM 679 C C . PHE A 1 90 ? 5.701 -3.494 -1.372 1.00 98.06 90 PHE A C 1
ATOM 681 O O . PHE A 1 90 ? 5.137 -4.555 -1.096 1.00 98.06 90 PHE A O 1
ATOM 688 N N . PHE A 1 91 ? 5.998 -3.153 -2.620 1.00 97.88 91 PHE A N 1
ATOM 689 C CA . PHE A 1 91 ? 5.558 -3.928 -3.774 1.00 97.88 91 PHE A CA 1
ATOM 690 C C . PHE A 1 91 ? 6.445 -3.667 -4.987 1.00 97.88 91 PHE A C 1
ATOM 692 O O . PHE A 1 91 ? 7.215 -2.709 -5.014 1.00 97.88 91 PHE A O 1
ATOM 699 N N . ASP A 1 92 ? 6.337 -4.533 -5.986 1.00 97.56 92 ASP A N 1
ATOM 700 C CA . ASP A 1 92 ? 6.926 -4.327 -7.305 1.00 97.56 92 ASP A CA 1
ATOM 701 C C . ASP A 1 92 ? 5.820 -4.104 -8.347 1.00 97.56 92 ASP A C 1
ATOM 703 O O . ASP A 1 92 ? 4.726 -4.656 -8.221 1.00 97.56 92 ASP A O 1
ATOM 707 N N . ILE A 1 93 ? 6.102 -3.284 -9.362 1.00 97.06 93 ILE A N 1
ATOM 708 C CA . ILE A 1 93 ? 5.196 -2.964 -10.473 1.00 97.06 93 ILE A CA 1
ATOM 709 C C . ILE A 1 93 ? 5.822 -3.469 -11.771 1.00 97.06 93 ILE A C 1
ATOM 711 O O . ILE A 1 93 ? 6.924 -3.047 -12.124 1.00 97.06 93 ILE A O 1
ATOM 715 N N . ASP A 1 94 ? 5.123 -4.333 -12.500 1.00 95.06 94 ASP A N 1
ATOM 716 C CA . ASP A 1 94 ? 5.534 -4.786 -13.831 1.00 95.06 94 ASP A CA 1
ATOM 717 C C . ASP A 1 94 ? 5.578 -3.614 -14.823 1.00 95.06 94 ASP A C 1
ATOM 719 O O . ASP A 1 94 ? 4.624 -2.837 -14.933 1.00 95.06 94 ASP A O 1
ATOM 723 N N . ALA A 1 95 ? 6.679 -3.467 -15.563 1.00 92.12 95 ALA A N 1
ATOM 724 C CA . ALA A 1 95 ? 6.842 -2.354 -16.494 1.00 92.12 95 ALA A CA 1
ATOM 725 C C . ALA A 1 95 ? 5.805 -2.361 -17.628 1.00 92.12 95 ALA A C 1
ATOM 727 O O . ALA A 1 95 ? 5.342 -1.283 -18.014 1.00 92.12 95 ALA A O 1
ATOM 728 N N . LYS A 1 96 ? 5.429 -3.554 -18.107 1.00 89.75 96 LYS A N 1
ATOM 729 C CA . LYS A 1 96 ? 4.638 -3.780 -19.320 1.00 89.75 96 LYS A CA 1
ATOM 730 C C . LYS A 1 96 ? 3.139 -3.754 -19.046 1.00 89.75 96 LYS A C 1
ATOM 732 O O . LYS A 1 96 ? 2.397 -3.085 -19.754 1.00 89.75 96 LYS A O 1
ATOM 737 N N . ASN A 1 97 ? 2.676 -4.503 -18.045 1.00 91.06 97 ASN A N 1
ATOM 738 C CA . ASN A 1 97 ? 1.241 -4.669 -17.769 1.00 91.06 97 ASN A CA 1
ATOM 739 C C . ASN A 1 97 ? 0.777 -3.996 -16.468 1.00 91.06 97 ASN A C 1
ATOM 741 O O . ASN A 1 97 ? -0.405 -4.071 -16.137 1.00 91.06 97 ASN A O 1
ATOM 745 N N . LYS A 1 98 ? 1.690 -3.338 -15.740 1.00 90.38 98 LYS A N 1
ATOM 746 C CA . LYS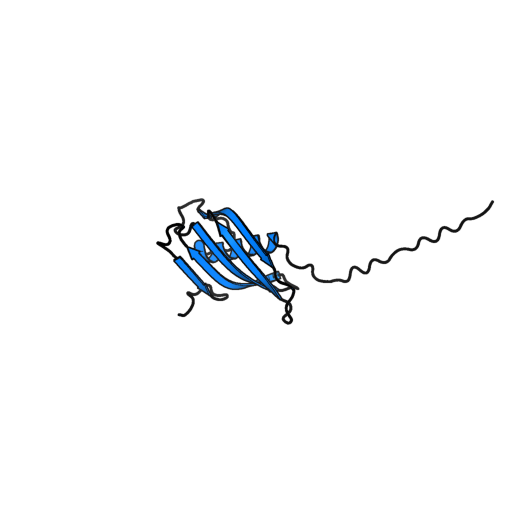 A 1 98 ? 1.425 -2.666 -14.457 1.00 90.38 98 LYS A CA 1
ATOM 747 C C . LYS A 1 98 ? 0.867 -3.595 -13.369 1.00 90.38 98 LYS A C 1
ATOM 749 O O . LYS A 1 98 ? 0.258 -3.118 -12.410 1.00 90.38 98 LYS A O 1
ATOM 754 N N . ALA A 1 99 ? 1.084 -4.907 -13.484 1.00 93.94 99 ALA A N 1
ATOM 755 C CA . ALA A 1 99 ? 0.757 -5.861 -12.431 1.00 93.94 99 ALA A CA 1
ATOM 756 C C . ALA A 1 99 ? 1.529 -5.532 -11.147 1.00 93.94 99 ALA A C 1
ATOM 758 O O . ALA A 1 99 ? 2.693 -5.134 -11.190 1.00 93.94 99 ALA A O 1
ATOM 759 N N . VAL A 1 100 ? 0.861 -5.706 -10.007 1.00 95.44 100 VAL A N 1
ATOM 760 C CA . VAL A 1 100 ? 1.405 -5.403 -8.681 1.00 95.44 100 VAL A CA 1
ATOM 761 C C . VAL A 1 100 ? 1.751 -6.693 -7.954 1.00 95.44 100 VAL A C 1
ATOM 763 O O . VAL A 1 100 ? 0.898 -7.562 -7.773 1.00 95.44 100 VAL A O 1
ATOM 766 N N . TYR A 1 101 ? 2.988 -6.779 -7.475 1.00 95.69 101 TYR A N 1
ATOM 767 C CA . TYR A 1 101 ? 3.494 -7.896 -6.685 1.00 95.69 101 TYR A CA 1
ATOM 768 C C . TYR A 1 101 ? 3.812 -7.419 -5.268 1.00 95.69 101 TYR A C 1
ATOM 770 O O . TYR A 1 101 ? 4.860 -6.825 -5.012 1.00 95.69 101 TYR A O 1
ATOM 778 N N . VAL A 1 102 ? 2.888 -7.657 -4.335 1.00 96.25 102 VAL A N 1
ATOM 779 C CA . VAL A 1 102 ? 3.040 -7.252 -2.931 1.00 96.25 102 VAL A CA 1
ATOM 780 C C . VAL A 1 102 ? 4.162 -8.043 -2.261 1.00 96.25 102 VAL A C 1
ATOM 782 O O . VAL A 1 102 ? 4.166 -9.276 -2.271 1.00 96.25 102 VAL A O 1
ATOM 785 N N . LYS A 1 103 ? 5.091 -7.320 -1.631 1.00 95.25 103 LYS A N 1
ATOM 786 C CA . LYS A 1 103 ? 6.133 -7.878 -0.761 1.00 95.25 103 LYS A CA 1
ATOM 787 C C . LYS A 1 103 ? 5.654 -7.917 0.675 1.00 95.25 103 LYS A C 1
ATOM 789 O O . LYS A 1 103 ? 5.620 -8.989 1.275 1.00 95.25 103 LYS A O 1
ATOM 794 N N . SER A 1 104 ? 5.240 -6.763 1.189 1.00 96.94 104 SER A N 1
ATOM 795 C CA . SER A 1 104 ? 4.644 -6.658 2.512 1.00 96.94 104 SER A CA 1
ATOM 796 C C . SER A 1 104 ? 3.659 -5.503 2.618 1.00 96.94 104 SER A C 1
ATOM 798 O O . SER A 1 104 ? 3.755 -4.499 1.911 1.00 96.94 104 SER A O 1
ATOM 800 N N . ILE A 1 105 ? 2.710 -5.668 3.532 1.00 97.56 105 ILE A N 1
ATOM 801 C CA . ILE A 1 105 ? 1.785 -4.641 3.995 1.00 97.56 105 ILE A CA 1
ATOM 802 C C . ILE A 1 105 ? 1.895 -4.606 5.507 1.00 97.56 105 ILE A C 1
ATOM 804 O O . ILE A 1 105 ? 1.751 -5.633 6.169 1.00 97.56 105 ILE A O 1
ATOM 808 N N . GLU A 1 106 ? 2.134 -3.425 6.045 1.00 97.25 106 GLU A N 1
ATOM 809 C CA . GLU A 1 106 ? 2.205 -3.176 7.476 1.00 97.25 106 GLU A CA 1
ATOM 810 C C . GLU A 1 106 ? 1.210 -2.078 7.819 1.00 97.25 106 GLU A C 1
ATOM 812 O O . GLU A 1 106 ? 1.120 -1.077 7.109 1.00 97.25 106 GLU A O 1
ATOM 817 N N . ALA A 1 107 ? 0.447 -2.270 8.888 1.00 97.44 107 ALA A N 1
ATOM 818 C CA . ALA A 1 107 ? -0.476 -1.265 9.395 1.00 97.44 107 ALA A CA 1
ATOM 819 C C . ALA A 1 107 ? -0.447 -1.267 10.920 1.00 97.44 107 ALA A C 1
ATOM 821 O O . ALA A 1 107 ? -0.296 -2.323 11.537 1.00 97.44 107 ALA A O 1
ATOM 822 N N . TRP A 1 108 ? -0.570 -0.093 11.531 1.00 97.69 108 TRP A N 1
ATOM 823 C CA . TRP A 1 108 ? -0.519 0.066 12.982 1.00 97.69 108 TRP A CA 1
ATOM 824 C C . TRP A 1 108 ? -1.450 1.171 13.464 1.00 97.69 108 TRP A C 1
ATOM 826 O O . TRP A 1 108 ? -1.850 2.069 12.714 1.00 97.69 108 TRP A O 1
ATOM 836 N N . SER A 1 109 ? -1.824 1.086 14.735 1.00 97.00 109 SER A N 1
ATOM 837 C CA . SER A 1 109 ? -2.487 2.180 15.425 1.00 97.00 109 SER A CA 1
ATOM 838 C C . SER A 1 109 ? -1.468 3.254 15.809 1.00 97.00 109 SER A C 1
ATOM 840 O O . SER A 1 109 ? -0.327 2.939 16.147 1.00 97.00 109 SER A O 1
ATOM 842 N N . THR A 1 110 ? -1.861 4.528 15.822 1.00 94.56 110 THR A N 1
ATOM 843 C CA . THR A 1 110 ? -0.940 5.639 16.155 1.00 94.56 110 THR A CA 1
ATOM 844 C C . THR A 1 110 ? -0.356 5.520 17.570 1.00 94.56 110 THR A C 1
ATOM 846 O O . THR A 1 110 ? 0.759 5.958 17.830 1.00 94.56 110 THR A O 1
ATOM 849 N N . ASN A 1 111 ? -1.078 4.873 18.490 1.00 93.75 111 ASN A N 1
ATOM 850 C CA . ASN A 1 111 ? -0.603 4.586 19.847 1.00 93.75 111 ASN A CA 1
ATOM 851 C C . ASN A 1 111 ? 0.217 3.282 19.970 1.00 93.75 111 ASN A C 1
ATOM 853 O O . ASN A 1 111 ? 0.568 2.897 21.080 1.00 93.75 111 ASN A O 1
ATOM 857 N N . GLY A 1 112 ? 0.453 2.558 18.872 1.00 92.31 112 GLY A N 1
ATOM 858 C CA . GLY A 1 112 ? 1.229 1.313 18.841 1.00 92.31 112 GLY A CA 1
ATOM 859 C C . GLY A 1 112 ? 0.560 0.081 19.464 1.00 92.31 112 GLY A C 1
ATOM 860 O O . GLY A 1 112 ? 1.156 -0.991 19.461 1.00 92.31 112 GLY A O 1
ATOM 861 N N . SER A 1 113 ? -0.665 0.197 19.987 1.00 96.06 113 SER A N 1
ATOM 862 C CA . SER A 1 113 ? -1.369 -0.917 20.646 1.00 96.06 113 SER A CA 1
ATOM 863 C C . SER A 1 113 ? -1.790 -2.049 19.705 1.00 96.06 113 SER A C 1
ATOM 865 O O . SER A 1 113 ? -1.985 -3.177 20.155 1.00 96.06 113 SER A O 1
ATOM 867 N N . LYS A 1 114 ? -1.940 -1.765 18.408 1.00 95.81 114 LYS A N 1
ATOM 868 C CA . LYS A 1 114 ? -2.295 -2.748 17.384 1.00 95.81 114 LYS A CA 1
ATOM 869 C C . LYS A 1 114 ? -1.350 -2.620 16.203 1.00 95.81 114 LYS A C 1
ATOM 871 O O . LYS A 1 114 ? -1.079 -1.514 15.737 1.00 95.81 114 LYS A O 1
ATOM 876 N N . SER A 1 115 ? -0.897 -3.753 15.682 1.00 95.62 115 SER A N 1
ATOM 877 C CA . SER A 1 115 ? -0.163 -3.811 14.425 1.00 95.62 115 SER A CA 1
ATOM 878 C C . SER A 1 115 ? -0.439 -5.114 13.689 1.00 95.62 115 SER A C 1
ATOM 880 O O . SER A 1 115 ? -0.729 -6.147 14.292 1.00 95.62 115 SER A O 1
ATOM 882 N N . ILE A 1 116 ? -0.364 -5.048 12.365 1.00 94.56 116 ILE A N 1
ATOM 883 C CA . ILE A 1 116 ? -0.413 -6.204 11.476 1.00 94.56 116 ILE A CA 1
ATOM 884 C C . ILE A 1 116 ? 0.693 -6.099 10.444 1.00 94.56 116 ILE A C 1
ATOM 886 O O . ILE A 1 116 ? 1.056 -5.009 10.000 1.00 94.56 116 ILE A O 1
ATOM 890 N N . ARG A 1 117 ? 1.201 -7.262 10.045 1.00 96.12 117 ARG A N 1
ATOM 891 C CA . ARG A 1 117 ? 2.209 -7.389 9.002 1.00 96.12 117 ARG A CA 1
ATOM 892 C C . ARG A 1 117 ? 1.903 -8.609 8.140 1.00 96.12 117 ARG A C 1
ATOM 894 O O . ARG A 1 117 ? 1.970 -9.750 8.603 1.00 96.12 117 ARG A O 1
ATOM 901 N N . LEU A 1 118 ? 1.536 -8.349 6.892 1.00 94.44 118 LEU A N 1
ATOM 902 C CA . LEU A 1 118 ? 1.175 -9.346 5.890 1.00 94.44 118 LEU A CA 1
ATOM 903 C C . LEU A 1 118 ? 2.255 -9.393 4.809 1.00 94.44 118 LEU A C 1
ATOM 905 O O . LEU A 1 118 ? 2.805 -8.358 4.442 1.00 94.44 118 LEU A O 1
ATOM 909 N N . CYS A 1 119 ? 2.553 -10.582 4.297 1.00 92.44 119 CYS A N 1
ATOM 910 C CA . CYS A 1 119 ? 3.590 -10.830 3.304 1.00 92.44 119 CYS A CA 1
ATOM 911 C C . CYS A 1 119 ? 3.043 -11.589 2.100 1.00 92.44 119 CYS A C 1
ATOM 913 O O . CYS A 1 119 ? 2.198 -12.478 2.221 1.00 92.44 119 CYS A O 1
ATOM 915 N N . GLY A 1 120 ? 3.636 -11.290 0.946 1.00 86.06 120 GLY A N 1
ATOM 916 C CA . GLY A 1 120 ? 3.373 -11.985 -0.305 1.00 86.06 120 GLY A CA 1
ATOM 917 C C . GLY A 1 120 ? 2.003 -11.691 -0.919 1.00 86.06 120 GLY A C 1
ATOM 918 O O . GLY A 1 120 ? 1.143 -11.020 -0.353 1.00 86.06 120 GLY A O 1
ATOM 919 N N . HIS A 1 121 ? 1.798 -12.246 -2.112 1.00 82.25 121 HIS A N 1
ATOM 920 C CA . HIS A 1 121 ? 0.603 -12.046 -2.939 1.00 82.25 121 HIS A CA 1
ATOM 921 C C . HIS A 1 121 ? -0.695 -12.607 -2.332 1.00 82.25 121 HIS A C 1
ATOM 923 O O . HIS A 1 121 ? -1.779 -12.327 -2.831 1.00 82.25 121 HIS A O 1
ATOM 929 N N . ASN A 1 122 ? -0.589 -13.446 -1.300 1.00 85.94 122 ASN A N 1
ATOM 930 C CA . ASN A 1 122 ? -1.716 -14.095 -0.636 1.00 85.94 122 ASN A CA 1
ATOM 931 C C . ASN A 1 122 ? -2.095 -13.426 0.691 1.00 85.94 122 ASN A C 1
ATOM 933 O O . ASN A 1 122 ? -2.954 -13.957 1.392 1.00 85.94 122 ASN A O 1
ATOM 937 N N . TYR A 1 123 ? -1.461 -12.296 1.032 1.00 86.94 123 TYR A N 1
ATOM 938 C CA . TYR A 1 123 ? -1.777 -11.494 2.218 1.00 86.94 123 TYR A CA 1
ATOM 939 C C . TYR A 1 123 ? -1.738 -12.306 3.521 1.00 86.94 123 TYR A C 1
ATOM 941 O O . TYR A 1 123 ? -2.482 -12.031 4.460 1.00 86.94 123 TYR A O 1
ATOM 949 N N . LYS A 1 124 ? -0.885 -13.335 3.591 1.00 89.44 124 LYS A N 1
ATOM 950 C CA . LYS A 1 124 ? -0.715 -14.125 4.814 1.00 89.44 124 LYS A CA 1
ATOM 951 C C . LYS A 1 124 ? 0.137 -13.358 5.812 1.00 89.44 124 LYS A C 1
ATOM 953 O O . LYS A 1 124 ? 0.994 -12.574 5.416 1.00 89.44 124 LYS A O 1
ATOM 958 N N . PHE A 1 125 ? -0.041 -13.631 7.102 1.00 89.38 125 PHE A N 1
ATOM 959 C CA . PHE A 1 125 ? 0.892 -13.145 8.115 1.00 89.38 125 PHE A CA 1
ATOM 960 C C . PHE A 1 125 ? 2.326 -13.538 7.751 1.00 89.38 125 PHE A C 1
ATOM 962 O O . PHE A 1 125 ? 2.585 -14.674 7.336 1.00 89.38 125 PHE A O 1
ATOM 969 N N . CYS A 1 126 ? 3.247 -12.584 7.871 1.00 84.62 126 CYS A N 1
ATOM 970 C CA . CYS A 1 126 ? 4.658 -12.858 7.637 1.00 84.62 126 CYS A CA 1
ATOM 971 C C . CYS A 1 126 ? 5.143 -13.923 8.626 1.00 84.62 126 CYS A C 1
ATOM 973 O O . CYS A 1 126 ? 4.824 -13.860 9.813 1.00 84.62 126 CYS A O 1
ATOM 975 N N . LYS A 1 127 ? 5.900 -14.908 8.132 1.00 80.62 127 LYS A N 1
ATOM 976 C CA . LYS A 1 127 ? 6.563 -15.883 9.001 1.00 80.62 127 LYS A CA 1
ATOM 977 C C . LYS A 1 127 ? 7.683 -15.174 9.761 1.00 80.62 127 LYS A C 1
ATOM 979 O O . LYS A 1 127 ? 8.448 -14.436 9.139 1.00 80.62 127 LYS A O 1
ATOM 984 N N . SER A 1 128 ? 7.705 -15.382 11.073 1.00 63.09 128 SER A N 1
ATOM 985 C CA . SER A 1 128 ? 8.758 -14.943 11.990 1.00 63.09 128 SER A CA 1
ATOM 986 C C . SER A 1 128 ? 10.101 -15.576 11.654 1.00 63.09 128 SER A C 1
ATOM 988 O O . SER A 1 128 ? 10.092 -16.758 11.237 1.00 63.09 128 SER A O 1
#

Sequence (128 aa):
MKRETILLASMLTLTGCYDTPPTKDEAFQLGKRELSMALCGDKSASCFIVQGGSSKVSERKNDNTYGASATFRNIVGKEKPLDYQEGIVFFDIDAKNKAVYVKSIEAWSTNGSKSIRLCGHNYKFCKS